Protein AF-A0A6P7H1J7-F1 (afdb_monomer_lite)

Structure (mmCIF, N/CA/C/O backbone):
data_AF-A0A6P7H1J7-F1
#
_entry.id   AF-A0A6P7H1J7-F1
#
loop_
_atom_site.group_PDB
_atom_site.id
_atom_site.type_symbol
_atom_site.label_atom_id
_atom_site.label_alt_id
_atom_site.label_comp_id
_atom_site.label_asym_id
_atom_site.label_entity_id
_atom_site.label_seq_id
_atom_site.pdbx_PDB_ins_code
_atom_site.Cartn_x
_atom_site.Cartn_y
_atom_site.Cartn_z
_atom_site.occupancy
_atom_site.B_iso_or_equiv
_atom_site.auth_seq_id
_atom_site.auth_comp_id
_atom_site.auth_asym_id
_atom_site.auth_atom_id
_atom_site.pdbx_PDB_model_num
ATOM 1 N N . VAL A 1 1 ? -3.370 11.673 8.259 1.00 82.75 1 VAL A N 1
ATOM 2 C CA . VAL A 1 1 ? -1.968 11.258 8.515 1.00 82.75 1 VAL A CA 1
ATOM 3 C C . VAL A 1 1 ? -1.142 12.497 8.851 1.00 82.75 1 VAL A C 1
ATOM 5 O O . VAL A 1 1 ? -1.208 13.441 8.071 1.00 82.75 1 VAL A O 1
ATOM 8 N N . PRO A 1 2 ? -0.416 12.554 9.983 1.00 91.50 2 PRO A N 1
ATOM 9 C CA . PRO A 1 2 ? 0.458 13.688 10.312 1.00 91.50 2 PRO A CA 1
ATOM 10 C C . PRO A 1 2 ? 1.584 13.878 9.281 1.00 91.50 2 PRO A C 1
ATOM 12 O O . PRO A 1 2 ? 2.188 12.891 8.861 1.00 91.50 2 PRO A O 1
ATOM 15 N N . TYR A 1 3 ? 1.912 15.128 8.921 1.00 93.19 3 TYR A N 1
ATOM 16 C CA . TYR A 1 3 ? 2.861 15.453 7.835 1.00 93.19 3 TYR A CA 1
ATOM 17 C C . TYR A 1 3 ? 4.236 14.787 8.006 1.00 93.19 3 TYR A C 1
ATOM 19 O O . TYR A 1 3 ? 4.761 14.168 7.085 1.00 93.19 3 TYR A O 1
ATOM 27 N N . GLN A 1 4 ? 4.767 14.802 9.230 1.00 95.94 4 GLN A N 1
ATOM 28 C CA . GLN A 1 4 ? 6.058 14.197 9.590 1.00 95.94 4 GLN A CA 1
ATOM 29 C C . GLN A 1 4 ? 6.109 12.670 9.386 1.00 95.94 4 GLN A C 1
ATOM 31 O O . GLN A 1 4 ? 7.181 12.071 9.400 1.00 95.94 4 GLN A O 1
ATOM 36 N N . SER A 1 5 ? 4.954 12.018 9.225 1.00 93.00 5 SER A N 1
ATOM 37 C CA . SER A 1 5 ? 4.855 10.571 9.026 1.00 93.00 5 SER A CA 1
ATOM 38 C C . SER A 1 5 ? 4.629 10.163 7.572 1.00 93.00 5 SER A C 1
ATOM 40 O O . SER A 1 5 ? 4.704 8.969 7.287 1.00 93.00 5 SER A O 1
ATOM 42 N N . ILE A 1 6 ? 4.385 11.113 6.660 1.00 94.19 6 ILE A N 1
ATOM 43 C CA . ILE A 1 6 ? 4.043 10.816 5.261 1.00 94.19 6 ILE A CA 1
ATOM 44 C C . ILE A 1 6 ? 5.158 10.014 4.591 1.00 94.19 6 ILE A C 1
ATOM 46 O O . ILE A 1 6 ? 4.897 8.916 4.111 1.00 94.19 6 ILE A O 1
ATOM 50 N N . SER A 1 7 ? 6.405 10.494 4.624 1.00 95.19 7 SER A N 1
ATOM 51 C CA . SER A 1 7 ? 7.521 9.814 3.947 1.00 95.19 7 SER A CA 1
ATOM 52 C C . SER A 1 7 ? 7.738 8.393 4.466 1.00 95.19 7 SER A C 1
ATOM 54 O O . SER A 1 7 ? 7.949 7.469 3.688 1.00 95.19 7 SER A O 1
ATOM 56 N N . ARG A 1 8 ? 7.623 8.190 5.784 1.00 95.75 8 ARG A N 1
ATOM 57 C CA . ARG A 1 8 ? 7.750 6.863 6.403 1.00 95.75 8 ARG A CA 1
ATOM 58 C C . ARG A 1 8 ? 6.650 5.916 5.927 1.00 95.75 8 ARG A C 1
ATOM 60 O O . ARG A 1 8 ? 6.928 4.766 5.605 1.00 95.75 8 ARG A O 1
ATOM 67 N N . LEU A 1 9 ? 5.412 6.404 5.895 1.00 95.44 9 LEU A N 1
ATOM 68 C CA . LEU A 1 9 ? 4.250 5.627 5.481 1.00 95.44 9 LEU A CA 1
ATOM 69 C C . LEU A 1 9 ? 4.332 5.252 3.999 1.00 95.44 9 LEU A C 1
ATOM 71 O O . LEU A 1 9 ? 4.152 4.090 3.652 1.00 95.44 9 LEU A O 1
ATOM 75 N N . VAL A 1 10 ? 4.663 6.217 3.140 1.00 95.50 10 VAL A N 1
ATOM 76 C CA . VAL A 1 10 ? 4.856 5.986 1.704 1.00 95.50 10 VAL A CA 1
ATOM 77 C C . VAL A 1 10 ? 5.965 4.957 1.478 1.00 95.50 10 VAL A C 1
ATOM 79 O O . VAL A 1 10 ? 5.736 3.962 0.794 1.00 95.50 10 VAL A O 1
ATOM 82 N N . ASN A 1 11 ? 7.125 5.115 2.123 1.00 96.38 11 ASN A N 1
ATOM 83 C CA . ASN A 1 11 ? 8.242 4.176 1.982 1.00 96.38 11 ASN A CA 1
ATOM 84 C C . ASN A 1 11 ? 7.908 2.762 2.479 1.00 96.38 11 ASN A C 1
ATOM 86 O O . ASN A 1 11 ? 8.355 1.788 1.872 1.00 96.38 11 ASN A O 1
ATOM 90 N N . SER A 1 12 ? 7.101 2.639 3.538 1.00 95.81 12 SER A N 1
ATOM 91 C CA . SER A 1 12 ? 6.567 1.355 4.015 1.00 95.81 12 SER A CA 1
ATOM 92 C C . SER A 1 12 ? 5.777 0.637 2.913 1.00 95.81 12 SER A C 1
ATOM 94 O O . SER A 1 12 ? 6.121 -0.490 2.549 1.00 95.81 12 SER A O 1
ATOM 96 N N . TYR A 1 13 ? 4.792 1.308 2.306 1.00 96.81 13 TYR A N 1
ATOM 97 C CA . TYR A 1 13 ? 3.9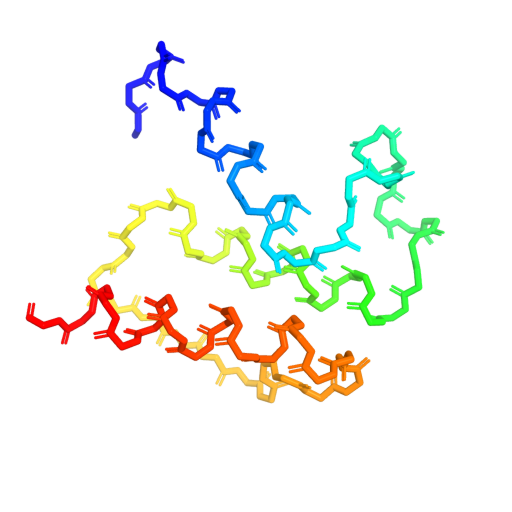83 0.721 1.234 1.00 96.81 13 TYR A CA 1
ATOM 98 C C . TYR A 1 13 ? 4.795 0.426 -0.029 1.00 96.81 13 TYR A C 1
ATOM 100 O O . TYR A 1 13 ? 4.665 -0.659 -0.596 1.00 96.81 13 TYR A O 1
ATOM 108 N N . LEU A 1 14 ? 5.658 1.352 -0.462 1.00 97.00 14 LEU A N 1
ATOM 109 C CA . LEU A 1 14 ? 6.501 1.156 -1.646 1.00 97.00 14 LEU A CA 1
ATOM 110 C C . LEU A 1 14 ? 7.426 -0.060 -1.494 1.00 97.00 14 LEU A C 1
ATOM 112 O O . LEU A 1 14 ? 7.598 -0.828 -2.444 1.00 97.00 14 LEU A O 1
ATOM 116 N N . SER A 1 15 ? 7.995 -0.250 -0.301 1.00 96.56 15 SER A N 1
ATOM 117 C CA . SER A 1 15 ? 8.886 -1.374 0.002 1.00 96.56 15 SER A CA 1
ATOM 118 C C . SER A 1 15 ? 8.114 -2.687 0.136 1.00 96.56 15 SER A C 1
ATOM 120 O O . SER A 1 15 ? 8.503 -3.690 -0.463 1.00 96.56 15 SER A O 1
ATOM 122 N N . GLY A 1 16 ? 6.998 -2.683 0.873 1.00 95.94 16 GLY A N 1
ATOM 123 C CA . GLY A 1 16 ? 6.154 -3.862 1.083 1.00 95.94 16 GLY A CA 1
ATOM 124 C C . GLY A 1 16 ? 5.559 -4.419 -0.209 1.00 95.94 16 GLY A C 1
ATOM 125 O O . GLY A 1 16 ? 5.521 -5.632 -0.409 1.00 95.94 16 GLY A O 1
ATOM 126 N N . LEU A 1 17 ? 5.181 -3.532 -1.131 1.00 96.94 17 LEU A N 1
ATOM 127 C CA . LEU A 1 17 ? 4.633 -3.888 -2.440 1.00 96.94 17 LEU A CA 1
ATOM 128 C C . LEU A 1 17 ? 5.699 -4.057 -3.531 1.00 96.94 17 LEU A C 1
ATOM 130 O O . LEU A 1 17 ? 5.357 -4.351 -4.675 1.00 96.94 17 LEU A O 1
ATOM 134 N N . GLN A 1 18 ? 6.983 -3.876 -3.217 1.00 96.44 18 GLN A N 1
ATOM 135 C CA . GLN A 1 18 ? 8.078 -3.987 -4.187 1.00 96.44 18 GLN A CA 1
ATOM 136 C C . GLN A 1 18 ? 7.890 -3.084 -5.422 1.00 96.44 18 GLN A C 1
ATOM 138 O O . GLN A 1 18 ? 7.992 -3.541 -6.557 1.00 96.44 18 GLN A O 1
ATOM 143 N N . ILE A 1 19 ? 7.558 -1.809 -5.208 1.00 96.44 19 ILE A N 1
ATOM 144 C CA . ILE A 1 19 ? 7.358 -0.822 -6.289 1.00 96.44 19 ILE A CA 1
ATOM 145 C C . ILE A 1 19 ? 8.202 0.443 -6.110 1.00 96.44 19 ILE A C 1
ATOM 147 O O . ILE A 1 19 ? 7.944 1.457 -6.752 1.00 96.44 19 ILE A O 1
ATOM 151 N N . HIS A 1 20 ? 9.229 0.396 -5.259 1.00 95.94 20 HIS A N 1
ATOM 152 C CA . HIS A 1 20 ? 10.090 1.546 -4.971 1.00 95.94 20 HIS A CA 1
ATOM 153 C C . HIS A 1 20 ? 10.801 2.099 -6.222 1.00 95.94 20 HIS A C 1
ATOM 155 O O . HIS A 1 20 ? 10.970 3.305 -6.355 1.00 95.94 20 HIS A O 1
ATOM 161 N N . GLU A 1 21 ? 11.155 1.246 -7.186 1.00 94.69 21 GLU A N 1
ATOM 162 C CA . GLU A 1 21 ? 11.747 1.658 -8.474 1.00 94.69 21 GLU A CA 1
ATOM 163 C C . GLU A 1 21 ? 10.777 2.428 -9.397 1.00 94.69 21 GLU A C 1
ATOM 165 O O . GLU A 1 21 ? 11.150 2.905 -10.473 1.00 94.69 21 GLU A O 1
ATOM 170 N N . HIS A 1 22 ? 9.501 2.501 -9.013 1.00 95.44 22 HIS A N 1
ATOM 171 C CA . HIS A 1 22 ? 8.449 3.208 -9.731 1.00 95.44 22 HIS A CA 1
ATOM 172 C C . HIS A 1 22 ? 7.959 4.458 -8.988 1.00 95.44 22 HIS A C 1
ATOM 174 O O . HIS A 1 22 ? 6.992 5.059 -9.444 1.00 95.44 22 HIS A O 1
ATOM 180 N N . ALA A 1 23 ? 8.597 4.852 -7.878 1.00 95.31 23 ALA A N 1
ATOM 181 C CA . ALA A 1 23 ? 8.140 5.951 -7.023 1.00 95.31 23 ALA A CA 1
ATOM 182 C C . ALA A 1 23 ? 7.965 7.279 -7.781 1.00 95.31 23 ALA A C 1
ATOM 184 O O . ALA A 1 23 ? 6.969 7.969 -7.584 1.00 95.31 23 ALA A O 1
ATOM 185 N N . ASP A 1 24 ? 8.887 7.578 -8.700 1.00 95.94 24 ASP A N 1
ATOM 186 C CA . ASP A 1 24 ? 8.899 8.827 -9.473 1.00 95.94 24 ASP A CA 1
ATOM 187 C C . ASP A 1 24 ? 8.265 8.686 -10.870 1.00 95.94 24 ASP A C 1
ATOM 189 O O . ASP A 1 24 ? 8.292 9.616 -11.677 1.00 95.94 24 ASP A O 1
ATOM 193 N N . LYS A 1 25 ? 7.701 7.513 -11.191 1.00 96.19 25 LYS A N 1
ATOM 194 C CA . LYS A 1 25 ? 7.062 7.256 -12.490 1.00 96.1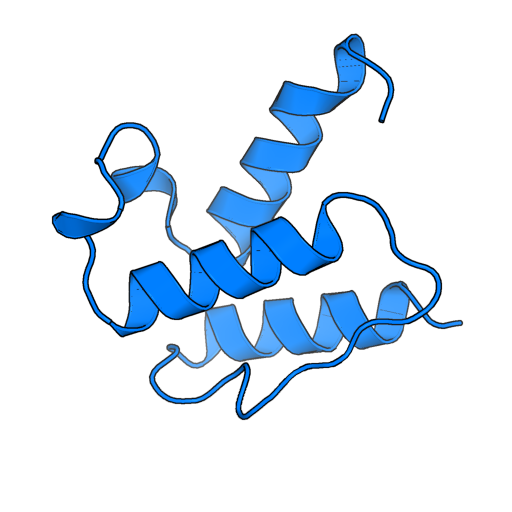9 25 LYS A CA 1
ATOM 195 C C . LYS A 1 25 ? 5.595 7.651 -12.444 1.00 96.19 25 LYS A C 1
ATOM 197 O O . LYS A 1 25 ? 4.886 7.399 -11.470 1.00 96.19 25 LYS A O 1
ATOM 202 N N . GLN A 1 26 ? 5.097 8.204 -13.546 1.00 96.00 26 GLN A N 1
ATOM 203 C CA . GLN A 1 26 ? 3.664 8.449 -13.673 1.00 96.00 26 GLN A CA 1
ATOM 204 C C . GLN A 1 26 ? 2.913 7.120 -13.816 1.00 96.00 26 GLN A C 1
ATOM 206 O O . GLN A 1 26 ? 3.378 6.188 -14.469 1.00 96.00 26 GLN A O 1
ATOM 211 N N . THR A 1 27 ? 1.711 7.031 -13.244 1.00 94.50 27 THR A N 1
ATOM 212 C CA . THR A 1 27 ? 0.942 5.774 -13.160 1.00 94.50 27 THR A CA 1
ATOM 213 C C . THR A 1 27 ? 0.654 5.129 -14.519 1.00 94.50 27 THR A C 1
ATOM 215 O O . THR A 1 27 ? 0.608 3.901 -14.617 1.00 94.50 27 THR A O 1
ATOM 218 N N . HIS A 1 28 ? 0.511 5.924 -15.583 1.00 95.06 28 HIS A N 1
ATOM 219 C CA . HIS A 1 28 ? 0.297 5.423 -16.943 1.00 95.06 28 HIS A CA 1
ATOM 220 C C . HIS A 1 28 ? 1.510 4.645 -17.495 1.00 95.06 28 HIS A C 1
ATOM 222 O O . HIS A 1 28 ? 1.333 3.763 -18.332 1.00 95.06 28 HIS A O 1
ATOM 228 N N . GLN A 1 29 ? 2.715 4.913 -16.982 1.00 96.06 29 GLN A N 1
ATOM 229 C CA . GLN A 1 29 ? 3.971 4.248 -17.355 1.00 96.06 29 GLN A CA 1
ATOM 230 C C . GLN A 1 29 ? 4.194 2.931 -16.592 1.00 96.06 29 GLN A C 1
ATOM 232 O O . GLN A 1 29 ? 5.093 2.158 -16.918 1.00 96.06 29 GLN A O 1
ATOM 237 N N . CYS A 1 30 ? 3.401 2.666 -15.552 1.00 94.00 30 CYS A N 1
ATOM 238 C CA . CYS A 1 30 ? 3.506 1.461 -14.737 1.00 94.00 30 CYS A CA 1
ATOM 239 C C . CYS A 1 30 ? 2.798 0.267 -15.394 1.00 94.00 30 CYS A C 1
ATOM 241 O O . CYS A 1 30 ? 1.790 0.422 -16.082 1.00 94.00 30 CYS A O 1
ATOM 243 N N . SER A 1 31 ? 3.280 -0.950 -15.125 1.00 93.25 31 SER A N 1
ATOM 244 C CA . SER A 1 31 ? 2.594 -2.179 -15.546 1.00 93.25 31 SER A CA 1
ATOM 245 C C . SER A 1 31 ? 1.217 -2.313 -14.876 1.00 93.25 31 SER A C 1
ATOM 247 O O . SER A 1 31 ? 0.941 -1.679 -13.854 1.00 93.25 31 SER A O 1
ATOM 249 N N . GLY A 1 32 ? 0.352 -3.184 -15.406 1.00 92.25 32 GLY A N 1
ATOM 250 C CA . 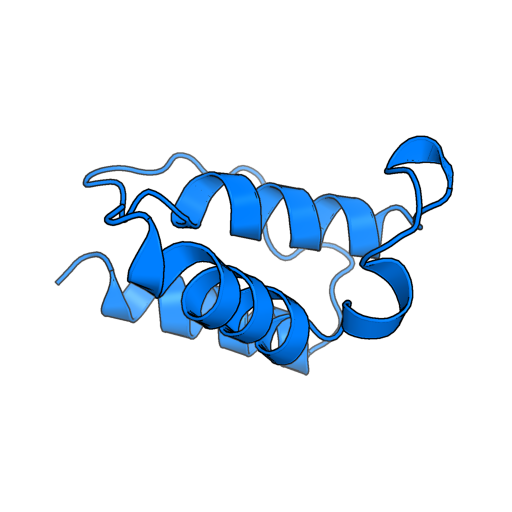GLY A 1 32 ? -0.944 -3.483 -14.781 1.00 92.25 32 GLY A CA 1
ATOM 251 C C . GLY A 1 32 ? -0.814 -3.940 -13.321 1.00 92.25 32 GLY A C 1
ATOM 252 O O . GLY A 1 32 ? -1.521 -3.427 -12.456 1.00 92.25 32 GLY A O 1
ATOM 253 N N . GLY A 1 33 ? 0.150 -4.822 -13.031 1.00 92.88 33 GLY A N 1
ATOM 254 C CA . GLY A 1 33 ? 0.432 -5.290 -11.671 1.00 92.88 33 GLY A CA 1
ATOM 255 C C . GLY A 1 33 ? 0.907 -4.165 -10.745 1.00 92.88 33 GLY A C 1
ATOM 256 O O . GLY A 1 33 ? 0.391 -4.019 -9.640 1.00 92.88 33 GLY A O 1
ATOM 257 N N . THR A 1 34 ? 1.824 -3.308 -11.207 1.00 94.62 34 THR A N 1
ATOM 258 C CA . THR A 1 34 ? 2.302 -2.144 -10.436 1.00 94.62 34 THR A CA 1
ATOM 259 C C . THR A 1 34 ? 1.172 -1.149 -10.152 1.00 94.62 34 THR A C 1
ATOM 261 O O . THR A 1 34 ? 1.062 -0.653 -9.033 1.00 94.62 34 THR A O 1
ATOM 2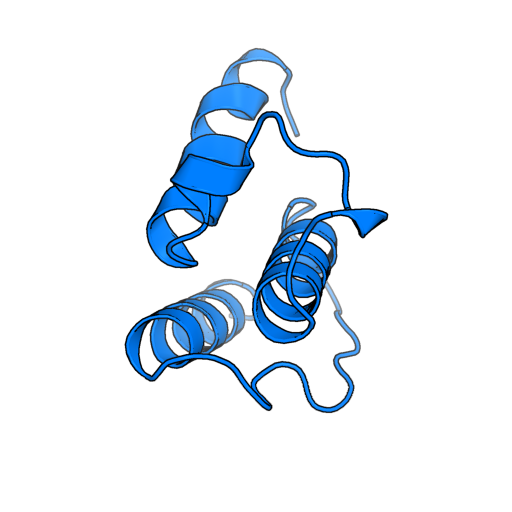64 N N . ARG A 1 35 ? 0.277 -0.903 -11.120 1.00 94.44 35 ARG A N 1
ATOM 265 C CA . ARG A 1 35 ? -0.919 -0.066 -10.913 1.00 94.44 35 ARG A CA 1
ATOM 266 C C . ARG A 1 35 ? -1.865 -0.656 -9.866 1.00 94.44 35 ARG A C 1
ATOM 268 O O . ARG A 1 35 ? -2.345 0.084 -9.013 1.00 94.44 35 ARG A O 1
ATOM 275 N N . ARG A 1 36 ? -2.086 -1.976 -9.877 1.00 94.81 36 ARG A N 1
ATOM 276 C CA . ARG A 1 36 ? -2.898 -2.683 -8.867 1.00 94.81 36 ARG A CA 1
ATOM 277 C C . ARG A 1 36 ? -2.309 -2.511 -7.461 1.00 94.81 36 ARG A C 1
ATOM 279 O O . ARG A 1 36 ? -3.031 -2.187 -6.525 1.00 94.81 36 ARG A O 1
ATOM 286 N N . LYS A 1 37 ? -0.985 -2.656 -7.330 1.00 96.00 37 LYS A N 1
ATOM 287 C CA . LYS A 1 37 ? -0.252 -2.456 -6.066 1.00 96.00 37 LYS A CA 1
ATOM 288 C C . LYS A 1 37 ? -0.399 -1.030 -5.550 1.00 96.00 37 LYS A C 1
ATOM 290 O O . LYS A 1 37 ? -0.756 -0.831 -4.393 1.00 96.00 37 LYS A O 1
ATOM 295 N N . LEU A 1 38 ? -0.196 -0.041 -6.417 1.00 95.50 38 LEU A N 1
ATOM 296 C CA . LEU A 1 38 ? -0.393 1.361 -6.060 1.00 95.50 38 LEU A CA 1
ATOM 297 C C . LEU A 1 38 ? -1.846 1.646 -5.650 1.00 95.50 38 LEU A C 1
ATOM 299 O O . LEU A 1 38 ? -2.069 2.331 -4.658 1.00 95.50 38 LEU A O 1
ATOM 303 N N . SER A 1 39 ? -2.827 1.084 -6.363 1.00 95.38 39 SER A N 1
ATOM 304 C CA . SER A 1 39 ? -4.248 1.212 -6.020 1.00 95.38 39 SER A CA 1
ATOM 305 C C . SER A 1 39 ? -4.541 0.694 -4.611 1.00 95.38 39 SER A C 1
ATOM 307 O O . SER A 1 39 ? -5.252 1.352 -3.856 1.00 95.38 39 SER A O 1
ATOM 309 N N . PHE A 1 40 ? -3.964 -0.451 -4.235 1.00 96.62 40 PHE A N 1
ATOM 310 C CA . PHE A 1 40 ? -4.077 -0.977 -2.877 1.00 96.62 40 PHE A CA 1
ATOM 311 C C . PHE A 1 40 ? -3.431 -0.040 -1.842 1.00 96.62 40 PHE A C 1
ATOM 313 O O . PHE A 1 40 ? -4.070 0.303 -0.850 1.00 96.62 40 PHE A O 1
ATOM 320 N N . ALA A 1 41 ? -2.204 0.438 -2.087 1.00 96.12 41 ALA A N 1
ATOM 321 C CA . ALA A 1 41 ? -1.533 1.381 -1.185 1.00 96.12 41 ALA A CA 1
ATOM 322 C C . ALA A 1 41 ? -2.364 2.654 -0.958 1.00 96.12 41 ALA A C 1
ATOM 324 O O . ALA A 1 41 ? -2.531 3.092 0.178 1.00 96.12 41 ALA A O 1
ATOM 325 N N . MET A 1 42 ? -2.928 3.216 -2.029 1.00 95.31 42 MET A N 1
ATOM 326 C CA . MET A 1 42 ? -3.792 4.398 -1.973 1.00 95.31 42 MET A CA 1
ATOM 327 C C . MET A 1 42 ? -5.063 4.156 -1.156 1.00 95.31 42 MET A C 1
ATOM 329 O O . MET A 1 42 ? -5.479 5.040 -0.412 1.00 95.31 42 MET A O 1
ATOM 333 N N . ALA A 1 43 ? -5.661 2.965 -1.252 1.00 95.75 43 ALA A N 1
ATOM 334 C CA . ALA A 1 43 ? -6.826 2.608 -0.448 1.00 95.75 43 ALA A CA 1
ATOM 335 C C . ALA A 1 43 ? -6.488 2.503 1.051 1.00 95.75 43 ALA A C 1
ATOM 337 O O . ALA A 1 43 ? -7.292 2.899 1.892 1.00 95.75 43 ALA A O 1
ATOM 338 N N . MET A 1 44 ? -5.289 2.018 1.392 1.00 95.31 44 MET A N 1
ATOM 339 C CA . MET A 1 44 ? -4.902 1.726 2.778 1.00 95.31 44 MET A CA 1
ATOM 340 C C . MET A 1 44 ? -4.151 2.861 3.493 1.00 95.31 44 MET A C 1
ATOM 342 O O . MET A 1 44 ? -4.123 2.893 4.723 1.00 95.31 44 MET A O 1
ATOM 346 N N . VAL A 1 45 ? -3.569 3.829 2.770 1.00 92.56 45 VAL A N 1
ATOM 347 C CA . VAL A 1 45 ? -2.730 4.908 3.344 1.00 92.56 45 VAL A CA 1
ATOM 348 C C . VAL A 1 45 ? -3.439 5.723 4.436 1.00 92.56 45 VAL A C 1
ATOM 350 O O . VAL A 1 45 ? -2.803 6.251 5.346 1.00 92.56 45 VAL A O 1
ATOM 353 N N . GLY A 1 46 ? -4.768 5.821 4.375 1.00 90.75 46 GLY A N 1
ATOM 354 C CA . GLY A 1 46 ? -5.579 6.548 5.349 1.00 90.75 46 GLY A CA 1
ATOM 355 C C . GLY A 1 46 ? -5.886 5.787 6.639 1.00 90.75 46 GLY A C 1
ATOM 356 O O . GLY A 1 46 ? -6.556 6.357 7.495 1.00 90.75 46 GLY A O 1
ATOM 357 N N . ASN A 1 47 ? -5.435 4.534 6.776 1.00 91.31 47 ASN A N 1
ATOM 358 C CA . ASN A 1 47 ? -5.920 3.588 7.785 1.00 91.31 47 ASN A CA 1
ATOM 359 C C . ASN A 1 47 ? -7.463 3.562 7.840 1.00 91.31 47 ASN A C 1
ATOM 361 O O . ASN A 1 47 ? -8.061 3.976 8.840 1.00 91.31 47 ASN A O 1
ATOM 365 N N . PRO A 1 48 ? -8.124 3.193 6.726 1.00 94.69 48 PRO A N 1
ATOM 366 C CA . PRO A 1 48 ? -9.578 3.236 6.643 1.00 94.69 48 PRO A CA 1
ATOM 367 C C . PRO A 1 48 ? -10.215 2.258 7.639 1.00 94.69 48 PRO A C 1
ATOM 369 O O . PRO A 1 48 ? -9.673 1.191 7.893 1.00 94.69 48 PRO A O 1
ATOM 372 N N . LYS A 1 49 ? -11.402 2.594 8.162 1.00 94.06 49 LYS A N 1
ATOM 373 C CA . LYS A 1 49 ? -12.198 1.681 9.013 1.00 94.06 49 LYS A CA 1
ATOM 374 C C . LYS A 1 49 ? -12.926 0.597 8.218 1.00 94.06 49 LYS A C 1
ATOM 376 O O . LYS A 1 49 ? -13.264 -0.444 8.763 1.00 94.06 49 LYS A O 1
ATOM 381 N N . VAL A 1 50 ? -13.196 0.869 6.945 1.00 94.81 50 VAL A N 1
ATOM 382 C CA . VAL A 1 50 ? -13.822 -0.049 5.992 1.00 94.81 50 VAL A CA 1
ATOM 383 C C . VAL A 1 50 ? -13.144 0.172 4.649 1.00 94.81 50 VAL A C 1
ATOM 385 O O . VAL A 1 50 ? -12.953 1.317 4.240 1.00 94.81 50 VAL A O 1
ATOM 388 N N . VAL A 1 51 ? -12.796 -0.910 3.960 1.00 95.44 51 VAL A N 1
ATOM 389 C CA . VAL A 1 51 ? -12.253 -0.869 2.601 1.00 95.44 51 VAL A CA 1
ATOM 390 C C . VAL A 1 51 ? -13.018 -1.856 1.727 1.00 95.44 51 VAL A C 1
ATOM 392 O O . VAL A 1 51 ? -13.325 -2.965 2.158 1.00 95.44 51 VAL A O 1
ATOM 395 N N . LEU A 1 52 ? -13.341 -1.449 0.501 1.00 94.88 52 LEU A N 1
ATOM 396 C CA . LEU A 1 52 ? -13.904 -2.329 -0.520 1.00 94.88 52 LEU A CA 1
ATOM 397 C C . LEU A 1 52 ? -12.805 -2.634 -1.529 1.00 94.88 52 LEU A C 1
ATOM 399 O O . LEU A 1 52 ? -12.191 -1.718 -2.077 1.00 94.88 52 LEU A O 1
ATOM 403 N N . LEU A 1 53 ? -12.540 -3.916 -1.745 1.00 94.06 53 LEU A N 1
ATOM 404 C CA . LEU A 1 53 ? -11.467 -4.385 -2.606 1.00 94.06 53 LEU A CA 1
ATOM 405 C C . LEU A 1 53 ? -12.044 -5.359 -3.627 1.00 94.06 53 LEU A C 1
ATOM 407 O O . LEU A 1 53 ? -12.554 -6.408 -3.245 1.00 94.06 53 LEU A O 1
ATOM 411 N N . ASP A 1 54 ? -11.933 -5.021 -4.909 1.00 93.06 54 ASP A N 1
ATOM 412 C CA . ASP A 1 54 ? -12.289 -5.923 -6.003 1.00 93.06 54 ASP A CA 1
ATOM 413 C C . ASP A 1 54 ? -11.020 -6.526 -6.610 1.00 93.06 54 ASP A C 1
ATOM 415 O O . ASP A 1 54 ? -10.150 -5.812 -7.121 1.00 93.06 54 ASP A O 1
ATOM 419 N N . GLU A 1 55 ? -10.898 -7.850 -6.502 1.00 92.12 55 GLU A N 1
ATOM 420 C CA . GLU A 1 55 ? -9.773 -8.622 -7.029 1.00 92.12 55 GLU A CA 1
ATOM 421 C C . GLU A 1 55 ? -8.383 -8.018 -6.684 1.00 92.12 55 GLU A C 1
ATOM 423 O O . GLU A 1 55 ? -7.514 -7.857 -7.551 1.00 92.12 55 GLU A O 1
ATOM 428 N N . PRO A 1 56 ? -8.108 -7.652 -5.412 1.00 91.75 56 PRO A N 1
ATOM 429 C CA . PRO A 1 56 ? -6.991 -6.766 -5.077 1.00 91.75 56 PRO A CA 1
ATOM 430 C C . PRO A 1 56 ? -5.611 -7.402 -5.270 1.00 91.75 56 PRO A C 1
ATOM 432 O O . PRO A 1 56 ? -4.620 -6.686 -5.352 1.00 91.75 56 PRO A O 1
ATOM 435 N N . SER A 1 57 ? -5.525 -8.732 -5.360 1.00 92.38 57 SER A N 1
ATOM 436 C CA . SER A 1 57 ? -4.260 -9.477 -5.417 1.00 92.38 57 SER A CA 1
ATOM 437 C C . SER A 1 57 ? -3.937 -10.068 -6.800 1.00 92.38 57 SER A C 1
ATOM 439 O O . SER A 1 57 ? -2.865 -10.652 -7.001 1.00 92.38 57 SER A O 1
ATOM 441 N N . THR A 1 58 ? -4.838 -9.939 -7.778 1.00 91.31 58 THR A N 1
ATOM 442 C CA . THR A 1 58 ? -4.665 -10.526 -9.118 1.00 91.31 58 THR A CA 1
ATOM 443 C C . THR A 1 58 ? -3.500 -9.864 -9.842 1.00 91.31 58 THR A C 1
ATOM 445 O O . THR A 1 58 ? -3.368 -8.639 -9.846 1.00 91.31 58 THR A O 1
ATOM 448 N N . GLY A 1 59 ? -2.649 -10.678 -10.468 1.00 84.56 59 GLY A N 1
ATOM 449 C CA . GLY A 1 59 ? -1.482 -10.190 -11.208 1.00 84.56 59 GLY A CA 1
ATOM 450 C C . GLY A 1 59 ? -0.346 -9.634 -10.338 1.00 84.56 59 GLY A C 1
ATOM 451 O O . GLY A 1 59 ? 0.626 -9.122 -10.885 1.00 84.56 59 GLY A O 1
ATOM 452 N N . MET A 1 60 ? -0.435 -9.727 -9.006 1.00 91.81 60 MET A N 1
ATOM 453 C CA . MET A 1 60 ? 0.690 -9.427 -8.114 1.00 91.81 60 MET A CA 1
ATOM 454 C C . MET A 1 60 ? 1.635 -10.625 -7.980 1.00 91.81 60 MET A C 1
ATOM 456 O O . MET A 1 60 ? 1.211 -11.779 -8.064 1.00 91.81 60 MET A O 1
ATOM 460 N N . ASP A 1 61 ? 2.913 -10.360 -7.711 1.00 92.75 61 ASP A N 1
AT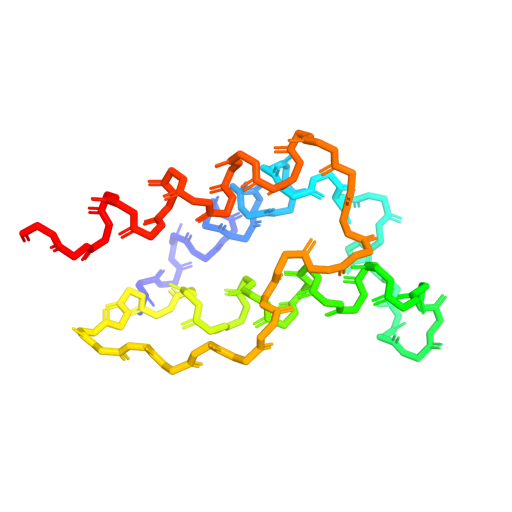OM 461 C CA . ASP A 1 61 ? 3.866 -11.392 -7.304 1.00 92.75 61 ASP A CA 1
ATOM 462 C C . ASP A 1 61 ? 3.536 -11.930 -5.892 1.00 92.75 61 ASP A C 1
ATOM 464 O O . ASP A 1 61 ? 2.867 -11.247 -5.104 1.00 92.75 61 ASP A O 1
ATOM 468 N N . PRO A 1 62 ? 4.009 -13.136 -5.526 1.00 94.50 62 PRO A N 1
ATOM 469 C CA . PRO A 1 62 ? 3.677 -13.753 -4.243 1.00 94.50 62 PRO A CA 1
ATOM 470 C C . PRO A 1 62 ? 4.026 -12.915 -3.008 1.00 94.50 62 PRO A C 1
ATOM 472 O O . PRO A 1 62 ? 3.334 -13.020 -1.997 1.00 94.50 62 PRO A O 1
ATOM 475 N N . ARG A 1 63 ? 5.086 -12.099 -3.054 1.00 94.69 63 ARG A N 1
ATOM 476 C CA . ARG A 1 63 ? 5.526 -11.311 -1.897 1.00 94.69 63 ARG A CA 1
ATOM 477 C C . ARG A 1 63 ? 4.618 -10.108 -1.678 1.00 94.69 63 ARG A C 1
ATOM 479 O O . ARG A 1 63 ? 4.174 -9.895 -0.554 1.00 94.69 63 ARG A O 1
ATOM 486 N N . SER A 1 64 ? 4.271 -9.398 -2.746 1.00 96.00 64 SER A N 1
ATOM 487 C CA . SER A 1 64 ? 3.329 -8.277 -2.678 1.00 96.00 64 SER A CA 1
ATOM 488 C C . SER A 1 64 ? 1.932 -8.723 -2.247 1.00 96.00 64 SER A C 1
ATOM 490 O O . SER A 1 64 ? 1.281 -8.019 -1.479 1.00 96.00 64 SER A O 1
ATOM 492 N N . LYS A 1 65 ? 1.486 -9.917 -2.673 1.00 95.81 65 LYS A N 1
ATOM 493 C CA . LYS A 1 65 ? 0.215 -10.494 -2.199 1.00 95.81 65 LYS A CA 1
ATOM 494 C C . LYS A 1 65 ? 0.210 -10.743 -0.695 1.00 95.81 65 LYS A C 1
ATOM 496 O O . LYS A 1 65 ? -0.796 -10.468 -0.054 1.00 95.81 65 LYS A O 1
ATOM 501 N N . ARG A 1 66 ? 1.303 -11.270 -0.131 1.00 96.50 66 ARG A N 1
ATOM 502 C CA . ARG A 1 66 ? 1.397 -11.488 1.323 1.00 96.50 66 ARG A CA 1
ATOM 503 C C . ARG A 1 66 ? 1.328 -10.169 2.073 1.00 96.50 66 ARG A C 1
ATOM 505 O O . ARG A 1 66 ? 0.460 -10.021 2.916 1.00 96.50 66 ARG A O 1
ATOM 512 N N . PHE A 1 67 ? 2.138 -9.187 1.672 1.00 97.00 67 PHE A N 1
ATOM 513 C CA . PHE A 1 67 ? 2.109 -7.859 2.287 1.00 97.00 67 PHE A CA 1
ATOM 514 C C . PHE A 1 67 ? 0.708 -7.227 2.256 1.00 97.00 67 PHE A C 1
ATOM 516 O O . PHE A 1 67 ? 0.269 -6.637 3.241 1.00 97.00 67 PHE A O 1
ATOM 523 N N . LEU A 1 68 ? -0.008 -7.380 1.138 1.00 96.44 68 LEU A N 1
ATOM 524 C CA . LEU A 1 68 ? -1.393 -6.940 1.000 1.00 96.44 68 LEU A CA 1
ATOM 525 C C . LEU A 1 68 ? -2.302 -7.573 2.060 1.00 96.44 68 LEU A C 1
ATOM 527 O O . LEU A 1 68 ? -2.989 -6.850 2.779 1.00 96.44 68 LEU A O 1
ATOM 531 N N . TRP A 1 69 ? -2.293 -8.901 2.181 1.00 95.44 69 TRP A N 1
ATOM 532 C CA . TRP A 1 69 ? -3.149 -9.608 3.135 1.00 95.44 69 TRP A CA 1
ATOM 533 C C . TRP A 1 69 ? -2.744 -9.373 4.590 1.00 95.44 69 TRP A C 1
ATOM 535 O O . TRP A 1 69 ? -3.622 -9.169 5.422 1.00 95.44 69 TRP A O 1
ATOM 545 N N . ASP A 1 70 ? -1.446 -9.308 4.883 1.00 95.88 70 ASP A N 1
ATOM 546 C CA . ASP A 1 70 ? -0.931 -8.976 6.215 1.00 95.88 70 ASP A CA 1
ATOM 547 C C . ASP A 1 70 ? -1.402 -7.579 6.645 1.00 95.88 70 ASP A C 1
ATOM 549 O O . ASP A 1 70 ? -1.828 -7.379 7.781 1.00 95.88 70 ASP A O 1
ATOM 553 N N . THR A 1 71 ? -1.397 -6.617 5.715 1.00 95.38 71 THR A N 1
ATOM 554 C CA . THR A 1 71 ? -1.891 -5.256 5.968 1.00 95.38 71 THR A CA 1
ATOM 555 C C . THR A 1 71 ? -3.395 -5.251 6.237 1.00 95.38 71 THR A C 1
ATOM 557 O O . THR A 1 71 ? -3.837 -4.624 7.192 1.00 95.38 71 THR A O 1
ATOM 560 N N . VAL A 1 72 ? -4.192 -5.976 5.442 1.00 94.38 72 VAL A N 1
ATOM 561 C CA . VAL A 1 72 ? -5.643 -6.096 5.673 1.00 94.38 72 VAL A CA 1
ATOM 562 C C . VAL A 1 72 ? -5.922 -6.725 7.041 1.00 94.38 72 VAL A C 1
ATOM 564 O O . VAL A 1 72 ? -6.700 -6.178 7.817 1.00 94.38 72 VAL A O 1
ATOM 567 N N . LEU A 1 73 ? -5.255 -7.832 7.375 1.00 93.88 73 LEU A N 1
ATOM 568 C CA . LEU A 1 73 ? -5.442 -8.525 8.652 1.00 93.88 73 LEU A CA 1
ATOM 569 C C . LEU A 1 73 ? -5.010 -7.687 9.860 1.00 93.88 73 LEU A C 1
ATOM 571 O O . LEU A 1 73 ? -5.583 -7.857 10.930 1.00 93.88 73 LEU A O 1
ATOM 575 N N . ALA A 1 74 ? -4.019 -6.806 9.709 1.00 92.44 74 ALA A N 1
ATOM 576 C CA . ALA A 1 74 ? -3.570 -5.909 10.773 1.00 92.44 74 ALA A CA 1
ATOM 577 C C . ALA A 1 74 ? -4.444 -4.650 10.920 1.00 92.44 74 ALA A C 1
ATOM 579 O O . ALA A 1 74 ? -4.525 -4.090 12.010 1.00 92.44 74 ALA A O 1
ATOM 580 N N . SER A 1 75 ? -5.079 -4.182 9.841 1.00 91.25 75 SER A N 1
ATOM 581 C CA . SER A 1 75 ? -5.865 -2.939 9.840 1.00 91.25 75 SER A CA 1
ATOM 582 C C . SER A 1 75 ? -7.280 -3.078 10.408 1.00 91.25 75 SER A C 1
ATOM 584 O O . SER A 1 75 ? -7.850 -2.069 10.819 1.00 91.25 75 SER A O 1
ATOM 586 N N . PHE A 1 76 ? -7.856 -4.284 10.424 1.00 87.06 76 PHE A N 1
ATOM 587 C CA . PHE A 1 76 ? -9.268 -4.510 10.776 1.00 87.06 76 PHE A CA 1
ATOM 588 C C . PHE A 1 76 ? -9.459 -5.433 11.989 1.00 87.06 76 PH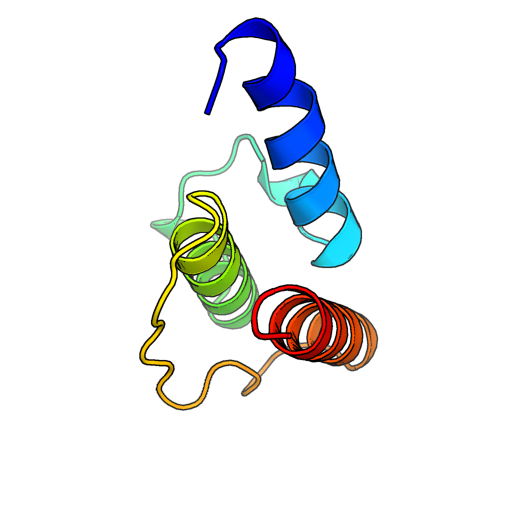E A C 1
ATOM 590 O O . PHE A 1 76 ? -10.345 -6.288 11.980 1.00 87.06 76 PHE A O 1
ATOM 597 N N . GLN A 1 77 ? -8.624 -5.261 13.016 1.00 68.12 77 GLN A N 1
ATOM 598 C CA . GLN A 1 77 ? -8.773 -5.912 14.326 1.00 68.12 77 GLN A CA 1
ATOM 599 C C . GLN A 1 77 ? -9.465 -5.002 15.338 1.00 68.12 77 GLN A C 1
ATOM 601 O O . GLN A 1 77 ? -9.279 -3.765 15.248 1.00 68.12 77 GLN A O 1
#

Foldseek 3Di:
DDPVCVVVLVVVLCVQQVNVVCPPPDLVPDDPQSNLSVVLSVQPSVLDQDGDDDPSCPPGDPRNSVSSVVSVVVSHD

Radius of gyration: 12.12 Å; chains: 1; bounding box: 26×29×32 Å

InterPro domains:
  IPR003439 ABC transporter-like, ATP-binding domain [PF00005] (12-57)
  IPR026082 ABC transporter A [PTHR19229] (1-74)
  IPR027417 P-loop containing nucleoside triphosphate hydrolase [G3DSA:3.40.50.300] (2-77)
  IPR027417 P-loop containing nucleoside triphosphate hydrolase [SSF52540] (7-74)

pLDDT: mean 93.96, std 3.89, range [68.12, 97.0]

Organism: NCBI:txid50390

Secondary structure (DSSP, 8-state):
--GGGHHHHHHHHHHHTT-GGGTTS-GGGS-HHHHHHHHHHHHHTT--SS---SSTTTT--HHHHHHHHHHHHHH--

Sequence (77 aa):
VPYQSISRLVNSYLSGLQIHEHADKQTHQCSGGTRRKLSFAMAMVGNPKVVLLDEPSTGMDPRSKRFLWDTVLASFQ